Protein AF-A0A9E7N9S7-F1 (afdb_monomer)

Solvent-accessible surface area (backbone atoms only — not comparable to full-atom values): 9234 Å² total; per-residue (Å²): 112,70,67,61,50,53,52,50,51,51,52,11,47,50,56,45,60,72,44,44,64,61,31,34,52,53,43,49,75,74,48,94,52,91,53,61,50,47,42,46,52,40,37,51,33,30,47,69,69,40,44,64,61,35,38,52,52,31,37,53,50,53,54,49,51,52,51,50,51,51,53,50,57,58,58,44,54,63,50,49,62,68,35,72,80,51,56,73,72,57,32,53,52,50,53,51,53,52,50,50,51,53,50,47,47,44,64,70,45,51,52,54,49,54,54,50,53,50,33,49,46,42,59,60,54,35,72,81,56,72,65,48,70,69,56,41,52,57,47,45,78,72,27,71,68,51,45,55,43,52,55,49,30,56,54,49,52,54,49,55,60,70,70,52,75,80,76,86,128

Foldseek 3Di:
DVVVVVVLLVQLVVLLVVLLVVLLVVQLVVDPDPQSLVSSLFLVLLCLVCVVQLSVQSSVLSVVVVVVVVVVVVVVVVVCVVLVVDDPVVSVVSVVVVVVVVVCCCVVPSVVVSSCSSSVSSVVSSVVDGRDPVSSVVCVVPDPVSVVSVVVSVVVVVVVVVPDPDPDD

Sequence (169 aa):
MLEQFVELLGRALALAATYIDEAIVAHLFVTEEDNRWQAAGDGLVLYAKTWKSVLGSTLLIVVGMYAVTAALLLALTPLAGAFGGLSTTVEFAGWLVVGAIVLTIYTGLLKPWVKTAVITTFLLESRNHSPDAKTRARIEARSEKFRELLGRVDAEDETKARDRPAAPA

Mean predicted aligned error: 5.52 Å

Structure (mmCIF, N/CA/C/O backbone):
data_AF-A0A9E7N9S7-F1
#
_entry.id   AF-A0A9E7N9S7-F1
#
loop_
_atom_site.group_PDB
_atom_site.id
_atom_site.type_symbol
_atom_site.label_atom_id
_atom_site.label_alt_id
_atom_site.label_comp_id
_atom_site.label_asym_id
_atom_site.label_entity_id
_atom_site.label_seq_id
_atom_site.pdbx_PDB_ins_code
_atom_site.Cartn_x
_atom_site.Cartn_y
_atom_site.Cartn_z
_atom_site.occupancy
_atom_site.B_iso_or_equiv
_atom_site.auth_seq_id
_atom_site.auth_comp_id
_atom_site.auth_asym_id
_atom_site.auth_atom_id
_atom_site.pdbx_PDB_model_num
ATOM 1 N N . MET A 1 1 ? 22.513 11.842 1.781 1.00 72.38 1 MET A N 1
ATOM 2 C CA . MET A 1 1 ? 22.157 10.546 2.408 1.00 72.38 1 MET A CA 1
ATOM 3 C C . MET A 1 1 ? 20.873 10.630 3.232 1.00 72.38 1 MET A C 1
ATOM 5 O O . MET A 1 1 ? 19.976 9.844 2.969 1.00 72.38 1 MET A O 1
ATOM 9 N N . LEU A 1 2 ? 20.730 11.579 4.169 1.00 86.94 2 LEU A N 1
ATOM 10 C CA . LEU A 1 2 ? 19.496 11.716 4.966 1.00 86.94 2 LEU A CA 1
ATOM 11 C C . LEU A 1 2 ? 18.248 12.021 4.118 1.00 86.94 2 LEU A C 1
ATOM 13 O O . LEU A 1 2 ? 17.213 11.401 4.325 1.00 86.94 2 LEU A O 1
ATOM 17 N N . GLU A 1 3 ? 18.356 12.904 3.123 1.00 89.69 3 GLU A N 1
ATOM 18 C CA . GLU A 1 3 ? 17.232 13.257 2.236 1.00 89.69 3 GLU A CA 1
ATOM 19 C C . GLU A 1 3 ? 16.689 12.050 1.456 1.00 89.69 3 GLU A C 1
ATOM 21 O O . GLU A 1 3 ? 15.486 11.814 1.443 1.00 89.69 3 GLU A O 1
ATOM 26 N N . GLN A 1 4 ? 17.577 11.226 0.890 1.00 87.06 4 GLN A N 1
ATOM 27 C CA . GLN A 1 4 ? 17.205 10.003 0.164 1.00 87.06 4 GLN A CA 1
ATOM 28 C C . GLN A 1 4 ? 16.494 8.992 1.069 1.00 87.06 4 GLN A C 1
ATOM 30 O O . GLN A 1 4 ? 15.555 8.321 0.647 1.00 87.06 4 GLN A O 1
ATOM 35 N N . PHE A 1 5 ? 16.927 8.887 2.326 1.00 88.81 5 PHE A N 1
ATOM 36 C CA . PHE A 1 5 ? 16.280 8.019 3.301 1.00 88.81 5 PHE A CA 1
ATOM 37 C C . PHE A 1 5 ? 14.879 8.523 3.670 1.00 88.81 5 PHE A C 1
ATOM 39 O O . PHE A 1 5 ? 13.938 7.735 3.722 1.00 88.81 5 PHE A O 1
ATOM 46 N N . VAL A 1 6 ? 14.720 9.833 3.875 1.00 92.19 6 VAL A N 1
ATOM 47 C CA . VAL A 1 6 ? 13.411 10.448 4.137 1.00 92.19 6 VAL A CA 1
ATOM 48 C C . VAL A 1 6 ? 12.468 10.251 2.950 1.00 92.19 6 VAL A C 1
ATOM 50 O O . VAL A 1 6 ? 11.306 9.905 3.150 1.00 92.19 6 VAL A O 1
ATOM 53 N N . GLU A 1 7 ? 12.959 10.391 1.720 1.00 91.50 7 GLU A N 1
ATOM 54 C CA . GLU A 1 7 ? 12.169 10.134 0.516 1.00 91.50 7 GLU A CA 1
ATOM 55 C C . GLU A 1 7 ? 11.740 8.663 0.415 1.00 91.50 7 GLU A C 1
ATOM 57 O O . GLU A 1 7 ? 10.575 8.364 0.142 1.00 91.50 7 GLU A O 1
ATOM 62 N N . LEU A 1 8 ? 12.663 7.734 0.680 1.00 90.31 8 LEU A N 1
ATOM 63 C CA . LEU A 1 8 ? 12.382 6.301 0.690 1.00 90.31 8 LEU A CA 1
ATOM 64 C C . LEU A 1 8 ? 11.296 5.953 1.717 1.00 90.31 8 LEU A C 1
ATOM 66 O O . LEU A 1 8 ? 10.335 5.254 1.388 1.00 90.31 8 LEU A O 1
ATOM 70 N N . LEU A 1 9 ? 11.418 6.481 2.938 1.00 91.81 9 LEU A N 1
ATOM 71 C CA . LEU A 1 9 ? 10.408 6.326 3.982 1.00 91.81 9 LEU A CA 1
ATOM 72 C C . LEU A 1 9 ? 9.066 6.935 3.572 1.00 91.81 9 LEU A C 1
ATOM 74 O O . LEU A 1 9 ? 8.031 6.308 3.781 1.00 91.81 9 LEU A O 1
ATOM 78 N N . GLY A 1 10 ? 9.072 8.121 2.962 1.00 93.06 10 GLY A N 1
ATOM 79 C CA . GLY A 1 10 ? 7.865 8.774 2.461 1.00 93.06 10 GLY A CA 1
ATOM 80 C C . GLY A 1 10 ? 7.133 7.918 1.427 1.00 93.06 10 GLY A C 1
ATOM 81 O O . GLY A 1 10 ? 5.918 7.751 1.515 1.00 93.06 10 GLY A O 1
ATOM 82 N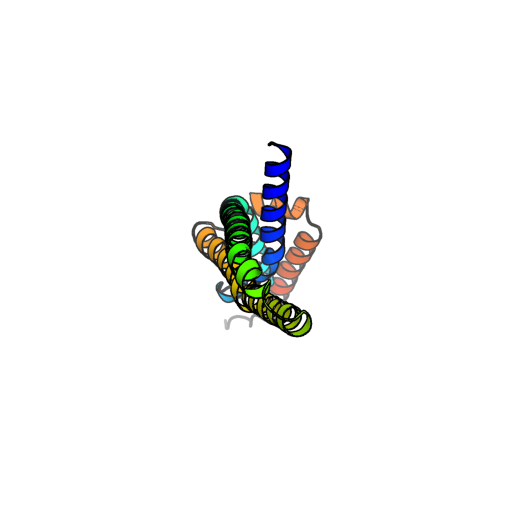 N . ARG A 1 11 ? 7.866 7.296 0.496 1.00 93.06 11 ARG A N 1
ATOM 83 C CA . ARG A 1 11 ? 7.298 6.370 -0.498 1.00 93.06 11 ARG A CA 1
ATOM 84 C C . ARG A 1 11 ? 6.753 5.096 0.144 1.00 93.06 11 ARG A C 1
ATOM 86 O O . ARG A 1 11 ? 5.660 4.667 -0.210 1.00 93.06 11 ARG A O 1
ATOM 93 N N . ALA A 1 12 ? 7.475 4.513 1.100 1.00 91.44 12 ALA A N 1
ATOM 94 C CA . ALA A 1 12 ? 7.013 3.332 1.830 1.00 91.44 12 ALA A CA 1
ATOM 95 C C . ALA A 1 12 ? 5.738 3.621 2.637 1.00 91.44 12 ALA A C 1
ATOM 97 O O . ALA A 1 12 ? 4.823 2.795 2.671 1.00 91.44 12 ALA A O 1
ATOM 98 N N . LEU A 1 13 ? 5.658 4.809 3.242 1.00 93.12 13 LEU A N 1
ATOM 99 C CA . LEU A 1 13 ? 4.486 5.270 3.976 1.00 93.12 13 LEU A CA 1
ATOM 100 C C . LEU A 1 13 ? 3.305 5.533 3.040 1.00 93.12 13 LEU A C 1
ATOM 102 O O . LEU A 1 13 ? 2.199 5.096 3.336 1.00 93.12 13 LEU A O 1
ATOM 106 N N . ALA A 1 14 ? 3.535 6.191 1.901 1.00 93.50 14 ALA A N 1
ATOM 107 C CA . ALA A 1 14 ? 2.507 6.404 0.887 1.00 93.50 14 ALA A CA 1
ATOM 108 C C . ALA A 1 14 ? 1.963 5.070 0.359 1.00 93.50 14 ALA A C 1
ATOM 110 O O . ALA A 1 14 ? 0.753 4.910 0.224 1.00 93.50 14 ALA A O 1
ATOM 111 N N . LEU A 1 15 ? 2.840 4.091 0.124 1.00 92.19 15 LEU A N 1
ATOM 112 C CA . LEU A 1 15 ? 2.451 2.759 -0.330 1.00 92.19 15 LEU A CA 1
ATOM 113 C C . LEU A 1 15 ? 1.625 2.016 0.727 1.00 92.19 15 LEU A C 1
ATOM 115 O O . LEU A 1 15 ? 0.583 1.462 0.401 1.00 92.19 15 LEU A O 1
ATOM 119 N N . ALA A 1 16 ? 2.049 2.056 1.994 1.00 91.38 16 ALA A N 1
ATOM 120 C CA . ALA A 1 16 ? 1.283 1.490 3.102 1.00 91.38 16 ALA A CA 1
ATOM 121 C C . ALA A 1 16 ? -0.086 2.169 3.237 1.00 91.38 16 ALA A C 1
ATOM 123 O O . ALA A 1 16 ? -1.086 1.486 3.407 1.00 91.38 16 ALA A O 1
ATOM 124 N N . ALA A 1 17 ? -0.135 3.500 3.134 1.00 93.19 17 ALA A N 1
ATOM 125 C CA . ALA A 1 17 ? -1.361 4.285 3.236 1.00 93.19 17 ALA A CA 1
ATOM 126 C C . ALA A 1 17 ? -2.339 4.018 2.082 1.00 93.19 17 ALA A C 1
ATOM 128 O O . ALA A 1 17 ? -3.544 3.979 2.306 1.00 93.19 17 ALA A O 1
ATOM 129 N N . THR A 1 18 ? -1.814 3.806 0.872 1.00 94.75 18 THR A N 1
ATOM 130 C CA . THR A 1 18 ? -2.608 3.550 -0.340 1.00 94.75 18 THR A CA 1
ATOM 131 C C . THR A 1 18 ? -3.433 2.275 -0.228 1.00 94.75 18 THR A C 1
ATOM 133 O O . THR A 1 18 ? -4.504 2.234 -0.809 1.00 94.75 18 THR A O 1
ATOM 136 N N . TYR A 1 19 ? -2.942 1.268 0.504 1.00 94.06 19 TYR A N 1
ATOM 137 C CA . TYR A 1 19 ? -3.597 -0.038 0.616 1.00 94.06 19 TYR A CA 1
ATOM 138 C C . TYR A 1 19 ? -4.271 -0.282 1.972 1.00 94.06 19 TYR A C 1
ATOM 140 O O . TYR A 1 19 ? -4.568 -1.426 2.320 1.00 94.06 19 TYR A O 1
ATOM 148 N N . ILE A 1 20 ? -4.474 0.771 2.776 1.00 94.62 20 ILE A N 1
ATOM 149 C CA . ILE A 1 20 ? -5.151 0.642 4.075 1.00 94.62 20 ILE A CA 1
ATOM 150 C C . ILE A 1 20 ? -6.581 0.166 3.871 1.00 94.62 20 ILE A C 1
ATOM 152 O O . ILE A 1 20 ? -7.012 -0.755 4.552 1.00 94.62 20 ILE A O 1
ATOM 156 N N . ASP A 1 21 ? -7.324 0.784 2.960 1.00 95.31 21 ASP A N 1
ATOM 157 C CA . ASP A 1 21 ? -8.727 0.460 2.728 1.00 95.31 21 ASP A CA 1
ATOM 158 C C . ASP A 1 21 ? -8.903 -0.991 2.273 1.00 95.31 21 ASP A C 1
ATOM 160 O O . ASP A 1 21 ? -9.733 -1.694 2.848 1.00 95.31 21 ASP A O 1
ATOM 164 N N . GLU A 1 22 ? -8.088 -1.500 1.343 1.00 96.75 22 GLU A N 1
ATOM 165 C CA . GLU A 1 22 ? -8.179 -2.913 0.959 1.00 96.75 22 GLU A CA 1
ATOM 166 C C . GLU A 1 22 ? -7.706 -3.860 2.062 1.00 96.75 22 GLU A C 1
ATOM 168 O O . GLU A 1 22 ? -8.239 -4.963 2.182 1.00 96.75 22 GLU A O 1
ATOM 173 N N . ALA A 1 23 ? -6.753 -3.443 2.899 1.00 96.44 23 ALA A N 1
ATOM 174 C CA . ALA A 1 23 ? -6.354 -4.206 4.075 1.00 96.44 23 ALA A CA 1
ATOM 175 C C . ALA A 1 23 ? -7.505 -4.310 5.093 1.00 96.44 23 ALA A C 1
ATOM 177 O O . ALA A 1 23 ? -7.778 -5.401 5.597 1.00 96.44 23 ALA A O 1
ATOM 178 N N . ILE A 1 24 ? -8.225 -3.211 5.343 1.00 96.50 24 ILE A N 1
ATOM 179 C CA . ILE A 1 24 ? -9.413 -3.201 6.203 1.00 96.50 24 ILE A CA 1
ATOM 180 C C . ILE A 1 24 ? -10.533 -4.038 5.580 1.00 96.50 24 ILE A C 1
ATOM 182 O O . ILE A 1 24 ? -11.072 -4.908 6.253 1.00 96.50 24 ILE A O 1
ATOM 186 N N . VAL A 1 25 ? -10.837 -3.875 4.290 1.00 96.12 25 VAL A N 1
ATOM 187 C CA . VAL A 1 25 ? -11.834 -4.706 3.592 1.00 96.12 25 VAL A CA 1
ATOM 188 C C . VAL A 1 25 ? -11.483 -6.192 3.691 1.00 96.12 25 VAL A C 1
ATOM 190 O O . VAL A 1 25 ? -12.349 -7.005 4.009 1.00 96.12 25 VAL A O 1
ATOM 193 N N . ALA A 1 26 ? -10.216 -6.560 3.491 1.00 96.44 26 ALA A N 1
ATOM 194 C CA . ALA A 1 26 ? -9.769 -7.937 3.659 1.00 96.44 26 ALA A CA 1
ATOM 195 C C . ALA A 1 26 ? -9.964 -8.437 5.100 1.00 96.44 26 ALA A C 1
ATOM 197 O O . ALA A 1 26 ? -10.369 -9.582 5.287 1.00 96.44 26 ALA A O 1
ATOM 198 N N . HIS A 1 27 ? -9.741 -7.585 6.108 1.00 96.12 27 HIS A N 1
ATOM 199 C CA . HIS A 1 27 ? -10.043 -7.903 7.505 1.00 96.12 27 HIS A CA 1
ATOM 200 C C . HIS A 1 27 ? -11.538 -8.156 7.728 1.00 96.12 27 HIS A C 1
ATOM 202 O O . HIS A 1 27 ? -11.891 -9.171 8.317 1.00 96.12 27 HIS A O 1
ATOM 208 N N . LEU A 1 28 ? -12.426 -7.314 7.187 1.00 95.25 28 LEU A N 1
ATOM 209 C CA . LEU A 1 28 ? -13.874 -7.544 7.267 1.00 95.25 28 LEU A CA 1
ATOM 210 C C . LEU A 1 28 ? -14.304 -8.886 6.649 1.00 95.25 28 LEU A C 1
ATOM 212 O O . LEU A 1 28 ? -15.278 -9.475 7.110 1.00 95.25 28 LEU A O 1
ATOM 216 N N . PHE A 1 29 ? -13.613 -9.369 5.611 1.00 94.38 29 PHE A N 1
ATOM 217 C CA . PHE A 1 29 ? -13.923 -10.664 4.997 1.00 94.38 29 PHE A CA 1
ATOM 218 C C . PHE A 1 29 ? -13.496 -11.865 5.843 1.00 94.38 29 PHE A C 1
ATOM 220 O O . PHE A 1 29 ? -14.126 -12.914 5.738 1.00 94.38 29 PHE A O 1
ATOM 227 N N . VAL A 1 30 ? -12.435 -11.738 6.643 1.00 92.69 30 VAL A N 1
ATOM 228 C CA . VAL A 1 30 ? -11.916 -12.846 7.465 1.00 92.69 30 VAL A CA 1
ATOM 229 C C . VAL A 1 30 ? -12.410 -12.816 8.911 1.00 92.69 30 VAL A C 1
ATOM 231 O O . VAL A 1 30 ? -12.281 -13.821 9.604 1.00 92.69 30 VAL A O 1
ATOM 234 N N . THR A 1 31 ? -12.953 -11.689 9.371 1.00 92.44 31 THR A N 1
ATOM 235 C CA . THR A 1 31 ? -13.497 -11.533 10.723 1.00 92.44 31 THR A CA 1
ATOM 236 C C . THR A 1 31 ? -14.986 -11.872 10.742 1.00 92.44 31 THR A C 1
ATOM 238 O O . THR A 1 31 ? -15.789 -11.269 10.027 1.00 92.44 31 THR A O 1
ATOM 241 N N . GLU A 1 32 ? -15.359 -12.813 11.606 1.00 85.50 32 GLU A N 1
ATOM 242 C CA . GLU A 1 32 ? -16.748 -13.181 11.892 1.00 85.50 32 GLU A CA 1
ATOM 243 C C . GLU A 1 32 ? -17.336 -12.250 12.964 1.00 85.50 32 GLU A C 1
ATOM 245 O O . GLU A 1 32 ? -17.616 -12.666 14.082 1.00 85.50 32 GLU A O 1
ATOM 250 N N . GLU A 1 33 ? -17.482 -10.965 12.636 1.00 85.75 33 GLU A N 1
ATOM 251 C CA . GLU A 1 33 ? -18.200 -10.005 13.480 1.00 85.75 33 GLU A CA 1
ATOM 252 C C . GLU A 1 33 ? -19.569 -9.731 12.868 1.00 85.75 33 GLU A C 1
ATOM 254 O O . GLU A 1 33 ? -19.690 -9.479 11.662 1.00 85.75 33 GLU A O 1
ATOM 259 N N . ASP A 1 34 ? -20.601 -9.758 13.704 1.00 84.75 34 ASP A N 1
ATOM 260 C CA . ASP A 1 34 ? -21.964 -9.534 13.241 1.00 84.75 34 ASP A CA 1
ATOM 261 C C . ASP A 1 34 ? -22.168 -8.054 12.874 1.00 84.75 34 ASP A C 1
ATOM 263 O O . ASP A 1 34 ? -22.830 -7.735 11.885 1.00 84.75 34 ASP A O 1
ATOM 267 N N . ASN A 1 35 ? -21.580 -7.128 13.644 1.00 92.00 35 ASN A N 1
ATOM 268 C CA . ASN A 1 35 ? -21.572 -5.696 13.336 1.00 92.00 35 ASN A CA 1
ATOM 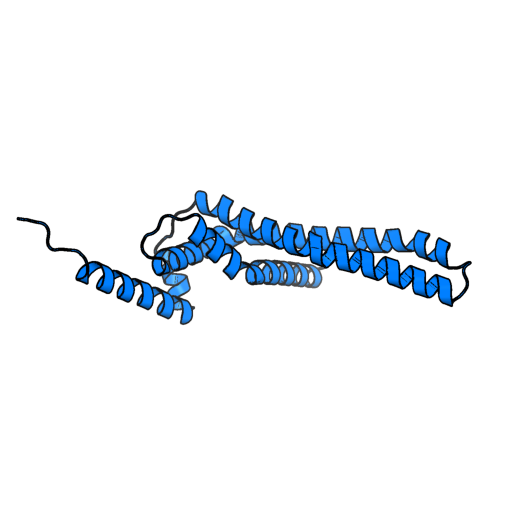269 C C . ASN A 1 35 ? -20.383 -5.340 12.425 1.00 92.00 35 ASN A C 1
ATOM 271 O O . ASN A 1 35 ? -19.216 -5.332 12.830 1.00 92.00 35 ASN A O 1
ATOM 275 N N . ARG A 1 36 ? -20.675 -4.999 11.164 1.00 92.31 36 ARG A N 1
ATOM 276 C CA . ARG A 1 36 ? -19.633 -4.698 10.167 1.00 92.31 36 ARG A CA 1
ATOM 277 C C . ARG A 1 36 ? -18.931 -3.369 10.437 1.00 92.31 36 ARG A C 1
ATOM 279 O O . ARG A 1 36 ? -17.736 -3.260 10.149 1.00 92.31 36 ARG A O 1
ATOM 286 N N . TRP A 1 37 ? -19.618 -2.378 11.013 1.00 94.31 37 TRP A N 1
ATOM 287 C CA . TRP A 1 37 ? -18.974 -1.133 11.443 1.00 94.31 37 TRP A CA 1
ATOM 288 C C . TRP A 1 37 ? -17.984 -1.391 12.577 1.00 94.31 37 TRP A C 1
ATOM 290 O O . TRP A 1 37 ? -16.898 -0.809 12.574 1.00 94.31 37 TRP A O 1
ATOM 300 N N . GLN A 1 38 ? -18.317 -2.299 13.498 1.00 95.12 38 GLN A N 1
ATOM 301 C CA . GLN A 1 38 ? -17.428 -2.670 14.595 1.00 95.12 38 GLN A CA 1
ATOM 302 C C . GLN A 1 38 ? -16.158 -3.343 14.070 1.00 95.12 38 GLN A C 1
ATOM 304 O O . GLN A 1 38 ? -15.062 -2.865 14.366 1.00 95.12 38 GLN A O 1
ATOM 309 N N . ALA A 1 39 ? -16.285 -4.347 13.195 1.00 95.44 39 ALA A N 1
ATOM 310 C CA . ALA A 1 39 ? -15.127 -4.985 12.560 1.00 95.44 39 ALA A CA 1
ATOM 311 C C . ALA A 1 39 ? -14.254 -4.002 11.767 1.00 95.44 39 ALA A C 1
ATOM 313 O O . ALA A 1 39 ? -13.027 -4.099 11.797 1.00 95.44 39 ALA A O 1
ATOM 314 N N . ALA A 1 40 ? -14.855 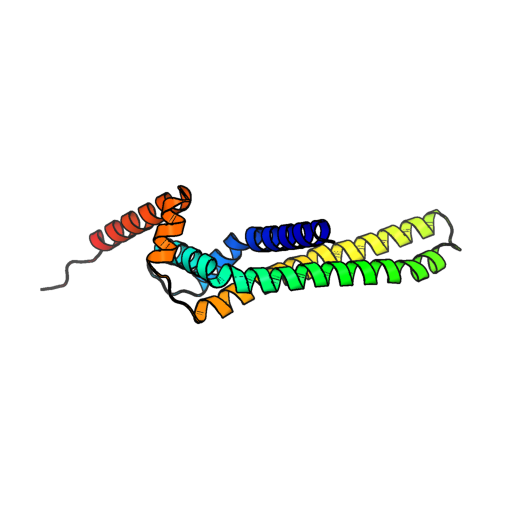-3.037 11.064 1.00 95.62 40 ALA A N 1
ATOM 315 C CA . ALA A 1 40 ? -14.097 -2.003 10.362 1.00 95.62 40 ALA A CA 1
ATOM 316 C C . ALA A 1 40 ? -13.305 -1.112 11.338 1.00 95.62 40 ALA A C 1
ATOM 318 O O . ALA A 1 40 ? -12.129 -0.816 11.104 1.00 95.62 40 ALA A O 1
ATOM 319 N N . GLY A 1 41 ? -13.940 -0.698 12.439 1.00 95.88 41 GLY A N 1
ATOM 320 C CA . GLY A 1 41 ? -13.312 0.108 13.485 1.00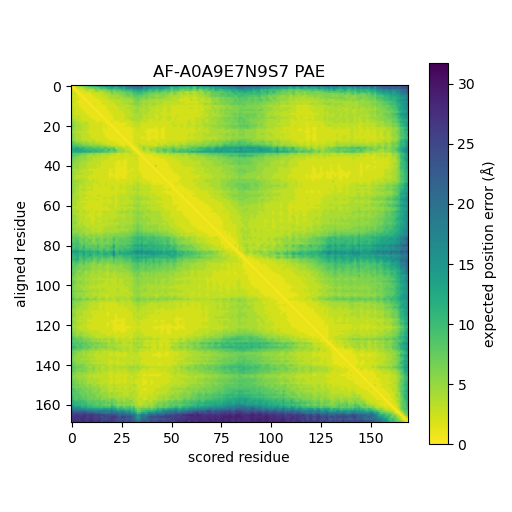 95.88 41 GLY A CA 1
ATOM 321 C C . GLY A 1 41 ? -12.156 -0.626 14.160 1.00 95.88 41 GLY A C 1
ATOM 322 O O . GLY A 1 41 ? -11.057 -0.079 14.278 1.00 95.88 41 GLY A O 1
ATOM 323 N N . ASP A 1 42 ? -12.37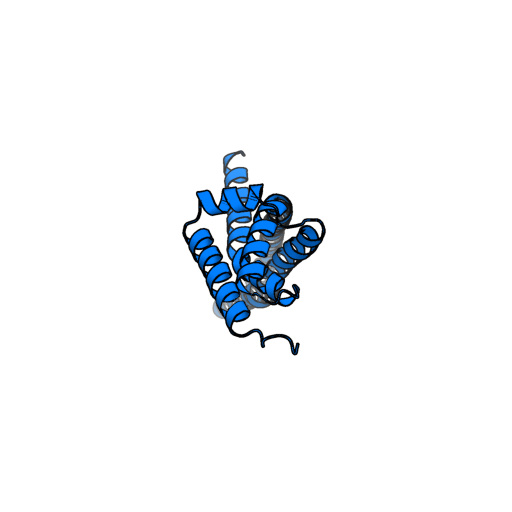8 -1.883 14.526 1.00 96.25 42 ASP A N 1
ATOM 324 C CA . ASP A 1 42 ? -11.384 -2.749 15.153 1.00 96.25 42 ASP A CA 1
ATOM 325 C C . ASP A 1 42 ? -10.228 -3.076 14.207 1.00 96.25 42 ASP A C 1
ATOM 327 O O . ASP A 1 42 ? -9.064 -3.001 14.608 1.00 96.25 42 ASP A O 1
ATOM 331 N N . GLY A 1 43 ? -10.517 -3.314 12.926 1.00 96.44 43 GLY A N 1
ATOM 332 C CA . GLY A 1 43 ? -9.506 -3.451 11.882 1.00 96.44 43 GLY A CA 1
ATOM 333 C C . GLY A 1 43 ? -8.596 -2.223 11.791 1.00 96.44 43 GLY A C 1
ATOM 334 O O . GLY A 1 43 ? -7.375 -2.363 11.702 1.00 96.44 43 GLY A O 1
ATOM 335 N N . LEU A 1 44 ? -9.156 -1.010 11.877 1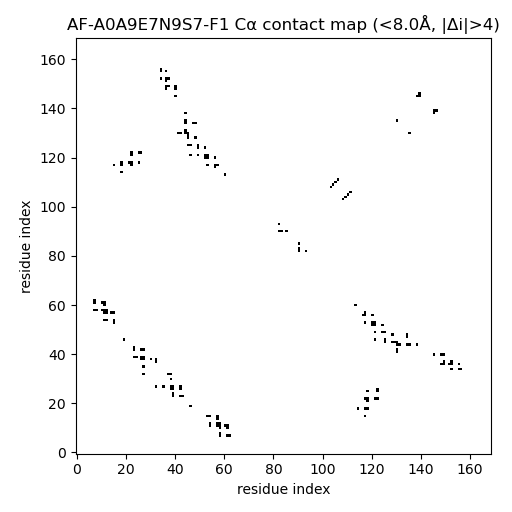.00 96.81 44 LEU A N 1
ATOM 336 C CA . LEU A 1 44 ? -8.367 0.226 11.841 1.00 96.81 44 LEU A CA 1
ATOM 337 C C . LEU A 1 44 ? -7.488 0.386 13.090 1.00 96.81 44 LEU A C 1
ATOM 339 O O . LEU A 1 44 ? -6.337 0.824 12.996 1.00 96.81 44 LEU A O 1
ATOM 343 N N . VAL A 1 45 ? -8.002 -0.007 14.259 1.00 97.25 45 VAL A N 1
ATOM 344 C CA . VAL A 1 45 ? -7.229 -0.045 15.507 1.00 97.25 45 VAL A CA 1
ATOM 345 C C . VAL A 1 45 ? -6.079 -1.045 15.393 1.00 97.25 45 VAL A C 1
ATOM 347 O O . VAL A 1 45 ? -4.946 -0.706 15.736 1.00 97.25 45 VAL A O 1
ATOM 350 N N . LEU A 1 46 ? -6.334 -2.247 14.871 1.00 97.25 46 LEU A N 1
ATOM 351 C CA . LEU A 1 46 ? -5.310 -3.263 14.633 1.00 97.25 46 LEU A CA 1
ATOM 352 C C . LEU A 1 46 ? -4.242 -2.757 13.662 1.00 97.25 46 LEU A C 1
ATOM 354 O O . LEU A 1 46 ? -3.056 -2.854 13.973 1.00 97.25 46 LEU A O 1
ATOM 358 N N . TYR A 1 47 ? -4.639 -2.125 12.556 1.00 96.25 47 TYR A N 1
ATOM 359 C CA . TYR A 1 47 ? -3.702 -1.557 11.585 1.00 96.25 47 TYR A CA 1
ATOM 360 C C . TYR A 1 47 ? -2.794 -0.504 12.231 1.00 96.25 47 TYR A C 1
ATOM 362 O O . TYR A 1 47 ? -1.576 -0.495 12.037 1.00 96.25 47 TYR A O 1
ATOM 370 N N . ALA A 1 48 ? -3.365 0.353 13.082 1.00 95.44 48 ALA A N 1
ATOM 371 C CA . ALA A 1 48 ? -2.614 1.346 13.839 1.00 95.44 48 ALA A CA 1
ATOM 372 C C . ALA A 1 48 ? -1.666 0.739 14.887 1.00 95.44 48 ALA A C 1
ATOM 374 O O . ALA A 1 48 ? -0.719 1.413 15.292 1.00 95.44 48 ALA A O 1
ATOM 375 N N . LYS A 1 49 ? -1.873 -0.507 15.332 1.00 95.75 49 LYS A N 1
ATOM 376 C CA . LYS A 1 49 ? -0.920 -1.229 16.197 1.00 95.75 49 LYS A CA 1
ATOM 377 C C . LYS A 1 49 ? 0.197 -1.871 15.387 1.00 95.75 49 LYS A C 1
ATOM 379 O O . LYS A 1 49 ? 1.358 -1.782 15.781 1.00 95.75 49 LYS A O 1
ATOM 384 N N . THR A 1 50 ? -0.138 -2.449 14.239 1.00 95.69 50 THR A N 1
ATOM 385 C CA . THR A 1 50 ? 0.787 -3.189 13.369 1.00 95.69 50 THR A CA 1
ATOM 386 C C . THR A 1 50 ? 1.492 -2.311 12.335 1.00 95.69 50 THR A C 1
ATOM 388 O O . THR A 1 50 ? 2.195 -2.821 11.462 1.00 95.69 50 THR A O 1
ATOM 391 N N . TRP A 1 51 ? 1.342 -0.985 12.422 1.00 94.56 51 TRP A N 1
ATOM 392 C CA . TRP A 1 51 ? 1.862 -0.030 11.437 1.00 94.56 51 TRP A CA 1
ATOM 393 C C . TRP A 1 51 ? 3.358 -0.190 11.154 1.00 94.56 51 TRP A C 1
ATOM 395 O O . TRP A 1 51 ? 3.788 0.021 10.025 1.00 94.56 51 TRP A O 1
ATOM 405 N N . LYS A 1 52 ? 4.160 -0.575 12.157 1.00 94.69 52 LYS A N 1
ATOM 406 C CA . LYS A 1 52 ? 5.608 -0.776 11.996 1.00 94.69 52 LYS A CA 1
ATOM 407 C C . LYS A 1 52 ? 5.919 -1.974 11.111 1.00 94.69 52 LYS A C 1
ATOM 409 O O . LYS A 1 52 ? 6.774 -1.865 10.240 1.00 94.69 52 LYS A O 1
ATOM 414 N N . SER A 1 53 ? 5.230 -3.090 11.329 1.00 93.88 53 SER A N 1
ATOM 415 C CA . SER A 1 53 ? 5.419 -4.327 10.568 1.00 93.88 53 SER A CA 1
ATOM 416 C C . SER A 1 53 ? 4.972 -4.124 9.119 1.00 93.88 53 SER A C 1
ATOM 418 O O . SER A 1 53 ? 5.710 -4.450 8.189 1.00 93.88 53 SER A O 1
ATOM 420 N N . VAL A 1 54 ? 3.831 -3.453 8.919 1.00 94.06 54 VAL A N 1
ATOM 421 C CA . VAL A 1 54 ? 3.362 -3.072 7.579 1.00 94.06 54 VAL A CA 1
ATOM 422 C C . VAL A 1 54 ? 4.351 -2.119 6.900 1.00 94.06 54 VAL A C 1
ATOM 424 O O . VAL A 1 54 ? 4.767 -2.387 5.775 1.00 94.06 54 VAL A O 1
ATOM 427 N N . LEU A 1 55 ? 4.814 -1.069 7.586 1.00 93.75 55 LEU A N 1
ATOM 428 C CA . LEU A 1 55 ? 5.793 -0.126 7.035 1.00 93.75 55 LEU A CA 1
ATOM 429 C C . LEU A 1 55 ? 7.142 -0.790 6.718 1.00 93.75 55 LEU A C 1
ATOM 431 O O . LEU A 1 55 ? 7.773 -0.461 5.720 1.00 93.75 55 LEU A O 1
ATOM 435 N N . GLY A 1 56 ? 7.592 -1.735 7.545 1.00 94.19 56 GLY A N 1
ATOM 436 C CA . GLY A 1 56 ? 8.804 -2.511 7.288 1.00 94.19 56 GLY A CA 1
ATOM 437 C C . GLY A 1 56 ? 8.686 -3.340 6.010 1.00 94.19 56 GLY A C 1
ATOM 438 O O . GLY A 1 56 ? 9.599 -3.333 5.182 1.00 94.19 56 GLY A O 1
ATOM 439 N N . SER A 1 57 ? 7.536 -3.990 5.804 1.00 93.75 57 SER A N 1
ATOM 440 C CA . SER A 1 57 ? 7.267 -4.732 4.569 1.00 93.75 57 SER A CA 1
ATOM 441 C C . SER A 1 57 ? 7.214 -3.817 3.343 1.00 93.75 57 SER A C 1
ATOM 443 O O . SER A 1 57 ? 7.841 -4.122 2.328 1.00 93.75 57 SER A O 1
ATOM 445 N N . THR A 1 58 ? 6.553 -2.656 3.430 1.00 92.69 58 THR A N 1
ATOM 446 C CA . THR A 1 58 ? 6.489 -1.718 2.302 1.00 92.69 58 THR A CA 1
ATOM 447 C C . THR A 1 58 ? 7.836 -1.092 2.006 1.00 92.69 58 THR A C 1
ATOM 449 O O . THR A 1 58 ? 8.160 -0.890 0.840 1.00 92.69 58 THR A O 1
ATOM 452 N N . LEU A 1 59 ? 8.662 -0.842 3.022 1.00 94.62 59 LEU A N 1
ATOM 453 C CA . LEU A 1 59 ? 10.027 -0.374 2.828 1.00 94.62 59 LEU A CA 1
ATOM 454 C C . LEU A 1 59 ? 10.850 -1.390 2.027 1.00 94.62 59 LEU A C 1
ATOM 456 O O . LEU A 1 59 ? 11.508 -1.009 1.058 1.00 94.62 59 LEU A O 1
ATOM 460 N N . LEU A 1 60 ? 10.763 -2.678 2.379 1.00 94.69 60 LEU A N 1
ATOM 461 C CA . LEU A 1 60 ? 11.422 -3.751 1.633 1.00 94.69 60 LEU A CA 1
ATOM 462 C C . LEU A 1 60 ? 10.920 -3.820 0.184 1.00 94.69 60 LEU A C 1
ATOM 464 O O . LEU A 1 60 ? 11.726 -3.953 -0.735 1.00 94.69 60 LEU A O 1
ATOM 468 N N . ILE A 1 61 ? 9.610 -3.669 -0.030 1.00 93.38 61 ILE A N 1
ATOM 469 C CA . ILE A 1 61 ? 9.010 -3.620 -1.369 1.00 93.38 61 ILE A CA 1
ATOM 470 C C . ILE A 1 61 ? 9.561 -2.440 -2.175 1.00 93.38 61 ILE A C 1
ATOM 472 O O . ILE A 1 61 ? 9.978 -2.633 -3.314 1.00 93.38 61 ILE A O 1
ATOM 476 N N . VAL A 1 62 ? 9.603 -1.231 -1.607 1.00 93.62 62 VAL A N 1
ATOM 477 C CA . VAL A 1 62 ? 10.109 -0.041 -2.311 1.00 93.62 62 VAL A CA 1
ATOM 478 C C . VAL A 1 62 ? 11.587 -0.210 -2.675 1.00 93.62 62 VAL A C 1
ATOM 480 O O . VAL A 1 62 ? 11.976 0.089 -3.804 1.00 93.62 62 VAL A O 1
ATOM 483 N N . VAL A 1 63 ? 12.409 -0.740 -1.765 1.00 93.75 63 VAL A N 1
ATOM 484 C CA . VAL A 1 63 ? 13.816 -1.066 -2.058 1.00 93.75 63 VAL A CA 1
ATOM 485 C C . VAL A 1 63 ? 13.914 -2.114 -3.172 1.00 93.75 63 VAL A C 1
ATOM 487 O O . VAL A 1 63 ? 14.681 -1.936 -4.119 1.00 93.75 63 VAL A O 1
ATOM 490 N N . GLY A 1 64 ? 13.096 -3.166 -3.114 1.00 93.06 64 GLY A N 1
ATOM 491 C CA . GLY A 1 64 ? 13.011 -4.186 -4.159 1.00 93.06 64 GLY A CA 1
ATOM 492 C C . GLY A 1 64 ? 12.612 -3.609 -5.519 1.00 93.06 64 GLY A C 1
ATOM 493 O O . GLY A 1 64 ? 13.209 -3.960 -6.533 1.00 93.06 64 GLY A O 1
ATOM 494 N N . MET A 1 65 ? 11.672 -2.661 -5.559 1.00 91.94 65 MET A N 1
ATOM 495 C CA . MET A 1 65 ? 11.275 -1.973 -6.791 1.00 91.94 65 MET A CA 1
ATOM 496 C C . MET A 1 65 ? 12.423 -1.163 -7.398 1.00 91.94 65 MET A C 1
ATOM 498 O O . MET A 1 65 ? 12.591 -1.175 -8.619 1.00 91.94 65 MET A O 1
ATOM 502 N N . TYR A 1 66 ? 13.239 -0.494 -6.579 1.00 92.31 66 TYR A N 1
ATOM 503 C CA . TYR A 1 66 ? 14.444 0.174 -7.075 1.00 92.31 66 TYR A CA 1
ATOM 504 C C . TYR A 1 66 ? 15.457 -0.820 -7.637 1.00 92.31 66 TYR A C 1
ATOM 506 O O . TYR A 1 66 ? 16.013 -0.569 -8.704 1.00 92.31 66 TYR A O 1
ATOM 514 N N . ALA A 1 67 ? 15.658 -1.961 -6.972 1.00 94.38 67 ALA A N 1
ATOM 515 C CA . ALA A 1 67 ? 16.546 -3.012 -7.461 1.00 94.38 67 ALA A CA 1
ATOM 516 C C . ALA A 1 67 ? 16.065 -3.584 -8.807 1.00 94.38 67 ALA A C 1
ATOM 518 O O . ALA A 1 67 ? 16.854 -3.696 -9.741 1.00 94.38 67 ALA A O 1
ATOM 519 N N . VAL A 1 68 ? 14.765 -3.867 -8.943 1.00 92.50 68 VAL A N 1
ATOM 520 C CA . VAL A 1 68 ? 14.153 -4.315 -10.207 1.00 92.50 68 VAL A CA 1
ATOM 521 C C . VAL A 1 68 ? 14.287 -3.250 -11.293 1.00 92.50 68 VAL A C 1
ATOM 523 O O . VAL A 1 68 ? 14.641 -3.573 -12.423 1.00 92.50 68 VAL A O 1
ATOM 526 N N . THR A 1 69 ? 14.060 -1.977 -10.962 1.00 92.25 69 THR A N 1
ATOM 527 C CA . THR A 1 69 ? 14.225 -0.867 -11.913 1.00 92.25 69 THR A CA 1
ATOM 528 C C . THR A 1 69 ? 15.675 -0.755 -12.380 1.00 92.25 69 THR A C 1
ATOM 530 O O . THR A 1 69 ? 15.923 -0.640 -13.576 1.00 92.25 69 THR A O 1
ATOM 533 N N . ALA A 1 70 ? 16.646 -0.850 -11.468 1.00 94.44 70 ALA A N 1
ATOM 534 C CA . ALA A 1 70 ? 18.064 -0.838 -11.813 1.00 94.44 70 ALA A CA 1
ATOM 535 C C . ALA A 1 70 ? 18.444 -2.039 -12.694 1.00 94.44 70 ALA A C 1
ATOM 537 O O . ALA A 1 70 ? 19.108 -1.864 -13.713 1.00 94.44 70 ALA A O 1
ATOM 538 N N . ALA A 1 71 ? 17.974 -3.242 -12.354 1.00 94.38 71 ALA A N 1
ATOM 539 C CA . ALA A 1 71 ? 18.185 -4.440 -13.162 1.00 94.38 71 ALA A CA 1
ATOM 540 C C . ALA A 1 71 ? 17.581 -4.298 -14.568 1.00 94.38 71 ALA A C 1
ATOM 542 O O . ALA A 1 71 ? 18.223 -4.662 -15.551 1.00 94.38 71 ALA A O 1
ATOM 543 N N . LEU A 1 72 ? 16.382 -3.715 -14.676 1.00 92.69 72 LEU A N 1
ATOM 544 C CA . LEU A 1 72 ? 15.744 -3.431 -15.958 1.00 92.69 72 LEU A CA 1
ATOM 545 C C . LEU A 1 72 ? 16.583 -2.454 -16.787 1.00 92.69 72 LEU A C 1
ATOM 547 O O . LEU A 1 72 ? 16.848 -2.733 -17.950 1.00 92.69 72 LEU A O 1
ATOM 551 N N . LEU A 1 73 ? 17.053 -1.353 -16.193 1.00 92.62 73 LEU A N 1
ATOM 552 C CA . LEU A 1 73 ? 17.923 -0.389 -16.877 1.00 92.62 73 LEU A CA 1
ATOM 553 C C . LEU A 1 73 ? 19.221 -1.039 -17.374 1.00 92.62 73 LEU A C 1
ATOM 555 O O . LEU A 1 73 ? 19.637 -0.790 -18.502 1.00 92.62 73 LEU A O 1
ATOM 559 N N . LEU A 1 74 ? 19.832 -1.917 -16.575 1.00 94.44 74 LEU A N 1
ATOM 560 C CA . LEU A 1 74 ? 21.005 -2.680 -17.005 1.00 94.44 74 LEU A CA 1
ATOM 561 C C . LEU A 1 74 ? 20.676 -3.601 -18.188 1.00 94.44 74 LEU A C 1
ATOM 563 O O . LEU A 1 74 ? 21.451 -3.657 -19.143 1.00 94.44 74 LEU A O 1
ATOM 567 N N . ALA A 1 75 ? 19.515 -4.261 -18.165 1.00 91.62 75 ALA A N 1
ATOM 568 C CA . ALA A 1 75 ? 19.043 -5.122 -19.249 1.00 91.62 75 ALA A CA 1
ATOM 569 C C . ALA A 1 75 ? 18.718 -4.355 -20.545 1.00 91.62 75 ALA A C 1
ATOM 571 O O . ALA A 1 75 ? 18.784 -4.939 -21.627 1.00 91.62 75 ALA A O 1
ATOM 572 N N . LEU A 1 76 ? 18.424 -3.051 -20.470 1.00 92.44 76 LEU A N 1
ATOM 573 C CA . LEU A 1 76 ? 18.225 -2.221 -21.661 1.00 92.44 76 LEU A CA 1
ATOM 574 C C . LEU A 1 76 ? 19.522 -1.986 -22.450 1.00 92.44 76 LEU A C 1
ATOM 576 O O . LEU A 1 76 ? 19.452 -1.790 -23.659 1.00 92.44 76 LEU A O 1
ATOM 580 N N . THR A 1 77 ? 20.696 -2.047 -21.813 1.00 91.94 77 THR A N 1
ATOM 581 C CA . THR A 1 77 ? 21.998 -1.825 -22.474 1.00 91.94 77 THR A CA 1
ATOM 582 C C . THR A 1 77 ? 22.250 -2.775 -23.658 1.00 91.94 77 THR A C 1
ATOM 584 O O . THR A 1 77 ? 22.462 -2.288 -24.771 1.00 91.94 77 THR A O 1
ATOM 587 N N . PRO A 1 78 ? 22.211 -4.116 -23.494 1.00 92.31 78 PRO A N 1
ATOM 588 C CA . PRO A 1 78 ? 22.382 -5.028 -24.626 1.00 92.31 78 PRO A CA 1
ATOM 589 C C . PRO A 1 78 ? 21.239 -4.919 -25.643 1.00 92.31 78 PRO A C 1
ATOM 591 O O . PRO A 1 78 ? 21.459 -5.127 -26.834 1.00 92.31 78 PRO A O 1
ATOM 594 N N . LEU A 1 79 ? 20.034 -4.559 -25.197 1.00 90.62 79 LEU A N 1
ATOM 595 C CA . LEU A 1 79 ? 18.870 -4.411 -26.066 1.00 90.62 79 LEU A CA 1
ATOM 596 C C . LEU A 1 79 ? 19.008 -3.205 -27.005 1.00 90.62 79 LEU A C 1
ATOM 598 O O . LEU A 1 79 ? 18.730 -3.314 -28.195 1.00 90.62 79 LEU A O 1
ATOM 602 N N . ALA A 1 80 ? 19.534 -2.089 -26.495 1.00 89.69 80 ALA A N 1
ATOM 603 C CA . ALA A 1 80 ? 19.885 -0.927 -27.302 1.00 89.69 80 ALA A CA 1
ATOM 604 C C . ALA A 1 80 ? 20.970 -1.265 -28.337 1.00 89.69 80 ALA A C 1
ATOM 606 O O . ALA A 1 80 ? 20.862 -0.866 -29.494 1.00 89.69 80 ALA A O 1
ATOM 607 N N . GLY A 1 81 ? 21.974 -2.065 -27.956 1.00 90.69 81 GLY A N 1
ATOM 608 C CA . GLY A 1 81 ? 22.982 -2.573 -28.892 1.00 90.69 81 GLY A CA 1
ATOM 609 C C . GLY A 1 81 ? 22.390 -3.456 -29.996 1.00 90.69 81 GLY A C 1
ATOM 610 O O . GLY A 1 81 ? 22.781 -3.335 -31.153 1.00 90.69 81 GLY A O 1
ATOM 611 N N . ALA A 1 82 ? 21.411 -4.302 -29.660 1.00 89.56 82 ALA A N 1
ATOM 612 C CA . ALA A 1 82 ? 20.708 -5.143 -30.629 1.00 89.56 82 ALA A CA 1
ATOM 613 C C . ALA A 1 82 ? 19.853 -4.327 -31.615 1.00 89.56 82 ALA A C 1
ATOM 615 O O . ALA A 1 82 ? 19.723 -4.710 -32.777 1.00 89.56 82 ALA A O 1
ATOM 616 N N . PHE A 1 83 ? 19.281 -3.204 -31.173 1.00 91.62 83 PHE A N 1
ATOM 617 C CA . PHE A 1 83 ? 18.466 -2.339 -32.027 1.00 91.62 83 PHE A CA 1
ATOM 618 C C . PHE A 1 83 ? 19.273 -1.337 -32.857 1.00 91.62 83 PHE A C 1
ATOM 620 O O . PHE A 1 83 ? 18.831 -0.982 -33.945 1.00 91.62 83 PHE A O 1
ATOM 627 N N . GLY A 1 84 ? 20.465 -0.931 -32.411 1.00 86.38 84 GLY A N 1
ATOM 628 C CA . GLY A 1 84 ? 21.251 0.130 -33.055 1.00 86.38 84 GLY A CA 1
ATOM 629 C C . GLY A 1 84 ? 21.726 -0.152 -34.490 1.00 86.38 84 GLY A C 1
ATOM 630 O O . GLY A 1 84 ? 22.184 0.764 -35.165 1.00 86.38 84 GLY A O 1
ATOM 631 N N . GLY A 1 85 ? 21.629 -1.397 -34.971 1.00 87.38 85 GLY A N 1
ATOM 632 C CA . GLY A 1 85 ? 21.915 -1.767 -36.365 1.00 87.38 85 GLY A CA 1
ATOM 633 C C . GLY A 1 85 ? 20.680 -1.864 -37.271 1.00 87.38 85 GLY A C 1
ATOM 634 O O . GLY A 1 85 ? 20.814 -2.217 -38.442 1.00 87.38 85 GLY A O 1
ATOM 635 N N . LEU A 1 86 ? 19.480 -1.621 -36.738 1.00 93.00 86 LEU A N 1
ATOM 636 C CA . LEU A 1 86 ? 18.215 -1.767 -37.459 1.00 93.00 86 LEU A CA 1
ATOM 637 C C . LEU A 1 86 ? 17.817 -0.463 -38.163 1.00 93.00 86 LEU A C 1
ATOM 639 O O . LEU A 1 86 ? 18.355 0.610 -37.901 1.00 93.00 86 LEU A O 1
ATOM 643 N N . SER A 1 87 ? 16.843 -0.544 -39.075 1.00 95.31 87 SER A N 1
ATOM 644 C CA . SER A 1 87 ? 16.234 0.666 -39.631 1.00 95.31 87 SER A CA 1
ATOM 645 C C . SER A 1 87 ? 15.434 1.401 -38.553 1.00 95.31 87 SER A C 1
ATOM 647 O O . SER A 1 87 ? 14.843 0.771 -37.675 1.00 95.31 87 SER A O 1
ATOM 649 N N . THR A 1 88 ? 15.341 2.729 -38.657 1.00 93.50 88 THR A N 1
ATOM 650 C CA . THR A 1 88 ? 14.657 3.583 -37.669 1.00 93.50 88 THR A CA 1
ATOM 651 C C . THR A 1 88 ? 13.231 3.118 -37.357 1.00 93.50 88 THR A C 1
ATOM 653 O O . THR A 1 88 ? 12.802 3.135 -36.207 1.00 93.50 88 THR A O 1
ATOM 656 N N . THR A 1 89 ? 12.487 2.659 -38.369 1.00 94.94 89 THR A N 1
ATOM 657 C CA . THR A 1 89 ? 11.122 2.145 -38.186 1.00 94.94 89 THR A CA 1
ATOM 658 C C . THR A 1 89 ? 11.094 0.863 -37.355 1.00 94.94 89 THR A C 1
ATOM 660 O O . THR A 1 89 ? 10.230 0.708 -36.494 1.00 94.94 89 THR A O 1
ATOM 663 N N . VAL A 1 90 ? 12.031 -0.056 -37.602 1.00 93.94 90 VAL A N 1
ATOM 664 C CA . VAL A 1 90 ? 12.101 -1.342 -36.898 1.00 93.94 90 VAL A CA 1
ATOM 665 C C . VAL A 1 90 ? 12.614 -1.147 -35.473 1.00 93.94 90 VAL A C 1
ATOM 667 O O . VAL A 1 90 ? 12.058 -1.734 -34.550 1.00 93.94 90 VAL A O 1
ATOM 670 N N . GLU A 1 91 ? 13.611 -0.284 -35.275 1.00 94.06 91 GLU A N 1
ATOM 671 C CA . GLU A 1 91 ? 14.087 0.108 -33.946 1.00 94.06 91 GLU A CA 1
ATOM 672 C C . GLU A 1 91 ? 12.950 0.693 -33.096 1.00 94.06 91 GLU A C 1
ATOM 674 O O . GLU A 1 91 ? 12.713 0.242 -31.973 1.00 94.06 91 GLU A O 1
ATOM 679 N N . PHE A 1 92 ? 12.195 1.652 -33.641 1.00 94.62 92 PHE A N 1
ATOM 680 C CA . PHE A 1 92 ? 11.067 2.256 -32.934 1.00 94.62 92 PHE A CA 1
ATOM 681 C C . PHE A 1 92 ? 9.992 1.222 -32.571 1.00 94.62 92 PHE A C 1
ATOM 683 O O . PHE A 1 92 ? 9.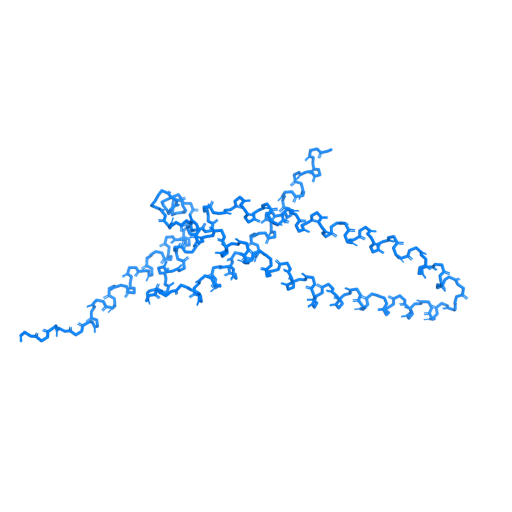515 1.192 -31.435 1.00 94.62 92 PHE A O 1
ATOM 690 N N . ALA A 1 93 ? 9.641 0.335 -33.507 1.00 95.50 93 ALA A N 1
ATOM 691 C CA . ALA A 1 93 ? 8.704 -0.754 -33.244 1.00 95.50 93 ALA A CA 1
ATOM 692 C C . ALA A 1 93 ? 9.216 -1.704 -32.144 1.00 95.50 93 ALA A C 1
ATOM 694 O O . ALA A 1 93 ? 8.442 -2.114 -31.278 1.00 95.50 93 ALA A O 1
ATOM 695 N N . GLY A 1 94 ? 10.518 -2.006 -32.129 1.00 94.19 94 GLY A N 1
ATOM 696 C CA . GLY A 1 94 ? 11.159 -2.798 -31.080 1.00 94.19 94 GLY A CA 1
ATOM 697 C C . GLY A 1 94 ? 11.003 -2.162 -29.699 1.00 94.19 94 GLY A C 1
ATOM 698 O O . GLY A 1 94 ? 10.542 -2.817 -28.763 1.00 94.19 94 GLY A O 1
ATOM 699 N N . TRP A 1 95 ? 11.292 -0.865 -29.575 1.00 94.88 95 TRP A N 1
ATOM 700 C CA . TRP A 1 95 ? 11.109 -0.128 -28.322 1.00 94.88 95 TRP A CA 1
ATOM 701 C C . TRP A 1 95 ? 9.650 -0.064 -27.861 1.00 94.88 95 TRP A C 1
ATOM 703 O O . TRP A 1 95 ? 9.391 -0.178 -26.662 1.00 94.88 95 TRP A O 1
ATOM 713 N N . LEU A 1 96 ? 8.691 0.050 -28.787 1.00 96.81 96 LEU A N 1
ATOM 714 C CA . LEU A 1 96 ? 7.266 -0.028 -28.454 1.00 96.81 96 LEU A CA 1
ATOM 715 C C . LEU A 1 96 ? 6.892 -1.383 -27.847 1.00 96.81 96 LEU A C 1
ATOM 717 O O . LEU A 1 96 ? 6.185 -1.424 -26.841 1.00 96.81 96 LEU A O 1
ATOM 721 N N . VAL A 1 97 ? 7.385 -2.485 -28.418 1.00 95.94 97 VAL A N 1
ATOM 722 C CA . VAL A 1 97 ? 7.139 -3.835 -27.887 1.00 95.94 97 VAL A CA 1
ATOM 723 C C . VAL A 1 97 ? 7.741 -3.984 -26.491 1.00 95.94 97 VAL A C 1
ATOM 725 O O . VAL A 1 97 ? 7.066 -4.457 -25.578 1.00 95.94 97 VAL A O 1
ATOM 728 N N . VAL A 1 98 ? 8.979 -3.530 -26.292 1.00 95.00 98 VAL A N 1
ATOM 729 C CA . VAL A 1 98 ? 9.642 -3.560 -24.978 1.00 95.00 98 VAL A CA 1
ATOM 730 C C . VAL A 1 98 ? 8.850 -2.752 -23.951 1.00 95.00 98 VAL A C 1
ATOM 732 O O . VAL A 1 98 ? 8.555 -3.256 -22.867 1.00 95.00 98 VAL A O 1
ATOM 735 N N . GLY A 1 99 ? 8.444 -1.529 -24.301 1.00 95.38 99 GLY A N 1
ATOM 736 C CA . GLY A 1 99 ? 7.622 -0.682 -23.440 1.00 95.38 99 GLY A CA 1
ATOM 737 C C . GLY A 1 99 ? 6.280 -1.329 -23.090 1.00 95.38 99 GLY A C 1
ATOM 738 O O . GLY A 1 99 ? 5.878 -1.313 -21.927 1.00 95.38 99 GLY A O 1
ATOM 739 N N . ALA A 1 100 ? 5.619 -1.965 -24.061 1.00 97.19 100 ALA A N 1
ATOM 740 C CA . ALA A 1 100 ? 4.364 -2.681 -23.845 1.00 97.19 100 ALA A CA 1
ATOM 741 C C . ALA A 1 100 ? 4.531 -3.880 -22.895 1.00 97.19 100 ALA A C 1
ATOM 743 O O . ALA A 1 100 ? 3.701 -4.077 -22.003 1.00 97.19 100 ALA A O 1
ATOM 744 N N . ILE A 1 101 ? 5.615 -4.650 -23.033 1.00 95.06 101 ILE A N 1
ATOM 745 C CA . ILE A 1 101 ? 5.934 -5.771 -22.136 1.00 95.06 101 ILE A CA 1
ATOM 746 C C . ILE A 1 101 ? 6.177 -5.262 -20.714 1.00 95.06 101 ILE A C 1
ATOM 748 O O . ILE A 1 101 ? 5.562 -5.761 -19.771 1.00 95.06 101 ILE A O 1
ATOM 752 N N . VAL A 1 102 ? 7.024 -4.241 -20.551 1.00 94.38 102 VAL A N 1
ATOM 753 C CA . VAL A 1 102 ? 7.321 -3.647 -19.238 1.00 94.38 102 VAL A CA 1
ATOM 754 C C . VAL A 1 102 ? 6.045 -3.125 -18.583 1.00 94.38 102 VAL A C 1
ATOM 756 O O . VAL A 1 102 ? 5.794 -3.415 -17.412 1.00 94.38 102 VAL A O 1
ATOM 759 N N . LEU A 1 103 ? 5.208 -2.406 -19.335 1.00 95.25 103 LEU A N 1
ATOM 760 C CA . LEU A 1 103 ? 3.943 -1.885 -18.830 1.00 95.25 103 LEU A CA 1
ATOM 761 C C . LEU A 1 103 ? 3.008 -3.014 -18.390 1.00 95.25 103 LEU A C 1
ATOM 763 O O . LEU A 1 103 ? 2.424 -2.925 -17.313 1.00 95.25 103 LEU A O 1
ATOM 767 N N . THR A 1 104 ? 2.903 -4.082 -19.182 1.00 96.38 104 THR A N 1
ATOM 768 C CA . THR A 1 104 ? 2.059 -5.246 -18.875 1.00 96.38 104 THR A CA 1
ATOM 769 C C . THR A 1 104 ? 2.523 -5.962 -17.610 1.00 96.38 104 THR A C 1
ATOM 771 O O . THR A 1 104 ? 1.707 -6.278 -16.748 1.00 96.38 104 THR A O 1
ATOM 774 N N . ILE A 1 105 ? 3.831 -6.173 -17.446 1.00 93.69 105 ILE A N 1
ATOM 775 C CA . ILE A 1 105 ? 4.392 -6.771 -16.226 1.00 93.69 105 ILE A CA 1
ATOM 776 C C . ILE A 1 105 ? 4.135 -5.857 -15.021 1.00 93.69 105 ILE A C 1
ATOM 778 O O . ILE A 1 105 ? 3.729 -6.317 -13.952 1.00 93.69 105 ILE A O 1
ATOM 782 N N . TYR A 1 106 ? 4.332 -4.549 -15.182 1.00 91.19 106 TYR A N 1
ATOM 783 C CA . TYR A 1 106 ? 4.141 -3.590 -14.102 1.00 91.19 106 TYR A CA 1
ATOM 784 C C . TYR A 1 106 ? 2.683 -3.524 -13.624 1.00 91.19 106 TYR A C 1
ATOM 786 O O . TYR A 1 106 ? 2.418 -3.586 -12.420 1.00 91.19 106 TYR A O 1
ATOM 794 N N . THR A 1 107 ? 1.725 -3.417 -14.546 1.00 94.44 107 THR A N 1
ATOM 795 C CA . THR A 1 107 ? 0.302 -3.285 -14.203 1.00 94.44 107 THR A CA 1
ATOM 796 C C . THR A 1 107 ? -0.347 -4.615 -13.846 1.00 94.44 107 THR A C 1
ATOM 798 O O . THR A 1 107 ? -1.165 -4.648 -12.929 1.00 94.44 107 THR A O 1
ATOM 801 N N . GLY A 1 108 ? 0.020 -5.693 -14.538 1.00 94.94 108 GLY A N 1
ATOM 802 C CA . GLY A 1 108 ? -0.599 -7.008 -14.396 1.00 94.94 108 GLY A CA 1
ATOM 803 C C . GLY A 1 108 ? 0.003 -7.874 -13.295 1.00 94.94 108 GLY A C 1
ATOM 804 O O . GLY A 1 108 ? -0.704 -8.715 -12.750 1.00 94.94 108 GLY A O 1
ATOM 805 N N . LEU A 1 109 ? 1.276 -7.672 -12.939 1.00 93.19 109 LEU A N 1
ATOM 806 C CA . LEU A 1 109 ? 1.962 -8.512 -11.953 1.00 93.19 109 LEU A CA 1
ATOM 807 C C . LEU A 1 109 ? 2.472 -7.714 -10.754 1.00 93.19 109 LEU A C 1
ATOM 809 O O . LEU A 1 109 ? 2.101 -8.021 -9.623 1.00 93.19 109 LEU A O 1
ATOM 813 N N . LEU A 1 110 ? 3.280 -6.673 -10.980 1.00 92.06 110 LEU A N 1
ATOM 814 C CA . LEU A 1 110 ? 3.920 -5.950 -9.874 1.00 92.06 110 LEU A CA 1
ATOM 815 C C . LEU A 1 110 ? 2.896 -5.243 -8.981 1.00 92.06 110 LEU A C 1
ATOM 817 O O . LEU A 1 110 ? 2.926 -5.425 -7.767 1.00 92.06 110 LEU A O 1
ATOM 821 N N . LYS A 1 111 ? 1.961 -4.476 -9.557 1.00 91.38 111 LYS A N 1
ATOM 822 C CA . LYS A 1 111 ? 0.931 -3.771 -8.774 1.00 91.38 111 LYS A CA 1
ATOM 823 C C . LYS A 1 111 ? 0.075 -4.718 -7.910 1.00 91.38 111 LYS A C 1
ATOM 825 O O . LYS A 1 111 ? -0.024 -4.460 -6.708 1.00 91.38 111 LYS A O 1
ATOM 830 N N . PRO A 1 112 ? -0.527 -5.798 -8.454 1.00 94.75 112 PRO A N 1
ATOM 831 C CA . PRO A 1 112 ? -1.271 -6.758 -7.640 1.00 94.75 112 PRO A CA 1
ATOM 832 C C . PRO A 1 112 ? -0.406 -7.436 -6.578 1.00 94.75 112 PRO A C 1
ATOM 834 O O . PRO A 1 112 ? -0.840 -7.553 -5.437 1.00 94.75 112 PRO A O 1
ATOM 837 N N . TRP A 1 113 ? 0.829 -7.817 -6.919 1.00 94.69 113 TRP A N 1
ATOM 838 C CA . TRP A 1 113 ? 1.743 -8.457 -5.973 1.00 94.69 113 TRP A CA 1
ATOM 839 C C . TRP A 1 113 ? 2.045 -7.565 -4.765 1.00 94.69 113 TRP A C 1
ATOM 841 O O . TRP A 1 113 ? 1.946 -8.024 -3.627 1.00 94.69 113 TRP A O 1
ATOM 851 N N . VAL A 1 114 ? 2.341 -6.280 -4.997 1.00 94.12 114 VAL A N 1
ATOM 852 C CA . VAL A 1 114 ? 2.569 -5.307 -3.919 1.00 94.12 114 VAL A CA 1
ATOM 853 C C . VAL A 1 114 ? 1.345 -5.205 -3.013 1.00 94.12 114 VAL A C 1
ATOM 855 O O . VAL A 1 114 ? 1.481 -5.309 -1.795 1.00 94.12 114 VAL A O 1
ATOM 858 N N . LYS A 1 115 ? 0.149 -5.056 -3.597 1.00 95.06 115 LYS A N 1
ATOM 859 C CA . LYS A 1 115 ? -1.108 -5.014 -2.842 1.00 95.06 115 LYS A CA 1
ATOM 860 C C . LYS A 1 115 ? -1.254 -6.254 -1.953 1.00 95.06 115 LYS A C 1
ATOM 862 O O . LYS A 1 115 ? -1.458 -6.129 -0.748 1.00 95.06 115 LYS A O 1
ATOM 867 N N . THR A 1 116 ? -1.095 -7.448 -2.523 1.00 95.94 116 THR A N 1
ATOM 868 C CA . THR A 1 116 ? -1.203 -8.713 -1.783 1.00 95.94 116 THR A CA 1
ATOM 869 C C . THR A 1 116 ? -0.183 -8.805 -0.652 1.00 95.94 116 THR A C 1
ATOM 871 O O . THR A 1 116 ? -0.543 -9.224 0.447 1.00 95.94 116 THR A O 1
ATOM 874 N N . ALA A 1 117 ? 1.066 -8.396 -0.883 1.00 95.31 117 ALA A N 1
ATOM 875 C CA . ALA A 1 117 ? 2.111 -8.427 0.136 1.00 95.31 117 ALA A CA 1
ATOM 876 C C . ALA A 1 117 ? 1.774 -7.523 1.337 1.00 95.31 117 ALA A C 1
ATOM 878 O O . ALA A 1 117 ? 1.914 -7.954 2.484 1.00 95.31 117 ALA A O 1
ATOM 879 N N . VAL A 1 118 ? 1.267 -6.309 1.091 1.00 95.44 118 VAL A N 1
ATOM 880 C CA . VAL A 1 118 ? 0.861 -5.366 2.150 1.00 95.44 118 VAL A CA 1
ATOM 881 C C . VAL A 1 118 ? -0.328 -5.899 2.946 1.00 95.44 118 VAL A C 1
ATOM 883 O O . VAL A 1 118 ? -0.253 -5.983 4.173 1.00 95.44 118 VAL A O 1
ATOM 886 N N . ILE A 1 119 ? -1.394 -6.323 2.258 1.00 96.81 119 ILE A N 1
ATOM 887 C CA . ILE A 1 119 ? -2.602 -6.868 2.896 1.00 96.81 119 ILE A CA 1
ATOM 888 C C . ILE A 1 119 ? -2.254 -8.103 3.730 1.00 96.81 119 ILE A C 1
ATOM 890 O O . ILE A 1 119 ? -2.648 -8.203 4.889 1.00 96.81 119 ILE A O 1
ATOM 894 N N . THR A 1 120 ? -1.478 -9.032 3.170 1.00 96.62 120 THR A N 1
ATOM 895 C CA . THR A 1 120 ? -1.105 -10.272 3.864 1.00 96.62 120 THR A CA 1
ATOM 896 C C . THR A 1 120 ? -0.240 -9.984 5.085 1.00 96.62 120 THR A C 1
ATOM 898 O O . THR A 1 120 ? -0.460 -10.584 6.133 1.00 96.62 120 THR A O 1
ATOM 901 N N . THR A 1 121 ? 0.697 -9.033 4.991 1.00 96.81 121 THR A N 1
ATOM 902 C CA . THR A 1 121 ? 1.507 -8.610 6.143 1.00 96.81 121 THR A CA 1
ATOM 903 C C . THR A 1 121 ? 0.622 -8.077 7.263 1.00 96.81 121 THR A C 1
ATOM 905 O O . THR A 1 121 ? 0.774 -8.488 8.411 1.00 96.81 121 THR A O 1
ATOM 908 N N . PHE A 1 122 ? -0.334 -7.203 6.937 1.00 97.06 122 PHE A N 1
ATOM 909 C CA . PHE A 1 122 ? -1.293 -6.704 7.917 1.00 97.06 122 PHE A CA 1
ATOM 910 C C . PHE A 1 122 ? -2.113 -7.839 8.542 1.00 97.06 122 PHE A C 1
ATOM 912 O O . PHE A 1 122 ? -2.157 -7.953 9.765 1.00 97.06 122 PHE A O 1
ATOM 919 N N . LEU A 1 123 ? -2.726 -8.704 7.730 1.00 96.38 123 LEU A N 1
ATOM 920 C CA . LEU A 1 123 ? -3.572 -9.787 8.231 1.00 96.38 123 LEU A CA 1
ATOM 921 C C . LEU A 1 123 ? -2.796 -10.767 9.113 1.00 96.38 123 LEU A C 1
ATOM 923 O O . LEU A 1 123 ? -3.315 -11.178 10.145 1.00 96.38 123 LEU A O 1
ATOM 927 N N . LEU A 1 124 ? -1.568 -11.131 8.744 1.00 96.25 124 LEU A N 1
ATOM 928 C CA . LEU A 1 124 ? -0.737 -12.029 9.546 1.00 96.25 124 LEU A CA 1
ATOM 929 C C . LEU A 1 124 ? -0.324 -11.390 10.870 1.00 96.25 124 LEU A C 1
ATOM 931 O O . LEU A 1 124 ? -0.463 -12.023 11.913 1.00 96.25 124 LEU A O 1
ATOM 935 N N . GLU A 1 125 ? 0.132 -10.139 10.842 1.00 95.94 125 GLU A N 1
ATOM 936 C CA . GLU A 1 125 ? 0.575 -9.455 12.055 1.00 95.94 125 GLU A CA 1
ATOM 937 C C . GLU A 1 125 ? -0.598 -9.155 12.996 1.00 95.94 125 GLU A C 1
ATOM 939 O O . GLU A 1 125 ? -0.487 -9.309 14.212 1.00 95.94 125 GLU A O 1
ATOM 944 N N . SER A 1 126 ? -1.752 -8.776 12.438 1.00 94.88 126 SER A N 1
ATOM 945 C CA . SER A 1 126 ? -2.948 -8.438 13.214 1.00 94.88 126 SER A CA 1
ATOM 946 C C . SER A 1 126 ? -3.455 -9.604 14.065 1.00 94.88 126 SER A C 1
ATOM 948 O O . SER A 1 126 ? -3.974 -9.359 15.147 1.00 94.88 126 SER A O 1
ATOM 950 N N . ARG A 1 127 ? -3.229 -10.862 13.650 1.00 92.94 127 ARG A N 1
ATOM 951 C CA . ARG A 1 127 ? -3.613 -12.066 14.417 1.00 92.94 127 ARG A CA 1
ATOM 952 C C . ARG A 1 127 ? -2.925 -12.162 15.778 1.00 92.94 127 ARG A C 1
ATOM 954 O O . ARG A 1 127 ? -3.460 -12.794 16.681 1.00 92.94 127 ARG A O 1
ATOM 961 N N . ASN A 1 128 ? -1.758 -11.540 15.930 1.00 93.12 128 ASN A N 1
ATOM 962 C CA . ASN A 1 128 ? -0.999 -11.535 17.183 1.00 93.12 128 ASN A CA 1
ATOM 963 C C . ASN A 1 128 ? -1.418 -10.392 18.122 1.00 93.12 128 ASN A C 1
ATOM 965 O O . ASN A 1 128 ? -0.806 -10.178 19.171 1.00 93.12 128 ASN A O 1
ATOM 969 N N . HIS A 1 129 ? -2.443 -9.626 17.747 1.00 93.50 129 HIS A N 1
ATOM 970 C CA . HIS A 1 129 ? -2.917 -8.473 18.489 1.00 93.50 129 HIS A CA 1
ATOM 971 C C . HIS A 1 129 ? -4.436 -8.492 18.637 1.00 93.50 129 HIS A C 1
ATOM 973 O O . HIS A 1 129 ? -5.167 -9.031 17.817 1.00 93.50 129 HIS A O 1
ATOM 979 N N . SER A 1 130 ? -4.913 -7.826 19.683 1.00 91.94 130 SER A N 1
ATOM 980 C CA . SER A 1 130 ? -6.330 -7.501 19.846 1.00 91.94 130 SER A CA 1
ATOM 981 C C . SER A 1 130 ? -6.516 -5.983 19.799 1.00 91.94 130 SER A C 1
ATOM 983 O O . SER A 1 130 ? -5.593 -5.252 20.208 1.00 91.94 130 SER A O 1
ATOM 985 N N . PRO A 1 131 ? -7.671 -5.488 19.319 1.00 91.81 131 PRO A N 1
ATOM 986 C CA . PRO A 1 131 ? -8.023 -4.076 19.421 1.00 91.81 131 PRO A CA 1
ATOM 987 C C . PRO A 1 131 ? -7.931 -3.619 20.883 1.00 91.81 131 PRO A C 1
ATOM 989 O O . PRO A 1 131 ? -8.365 -4.327 21.788 1.00 91.81 131 PRO A O 1
ATOM 992 N N . ASP A 1 132 ? -7.316 -2.460 21.141 1.00 93.69 132 ASP A N 1
ATOM 993 C CA . ASP A 1 132 ? -7.187 -1.923 22.499 1.00 93.69 132 ASP A CA 1
ATOM 994 C C . ASP A 1 132 ? -7.727 -0.495 22.610 1.00 93.69 132 ASP A C 1
ATOM 996 O O . ASP A 1 132 ? -7.629 0.312 21.680 1.00 93.69 132 ASP A O 1
ATOM 1000 N N . ALA A 1 133 ? -8.259 -0.176 23.791 1.00 93.56 133 ALA A N 1
ATOM 1001 C CA . ALA A 1 133 ? -8.904 1.103 24.066 1.00 93.56 133 ALA A CA 1
ATOM 1002 C C . ALA A 1 133 ? -7.950 2.303 23.939 1.00 93.56 133 ALA A C 1
ATOM 1004 O O . ALA A 1 133 ? -8.364 3.378 23.509 1.00 93.56 133 ALA A O 1
ATOM 1005 N N . LYS A 1 134 ? -6.661 2.139 24.266 1.00 96.06 134 LYS A N 1
ATOM 1006 C CA . LYS A 1 134 ? -5.675 3.229 24.201 1.00 96.06 134 LYS A CA 1
ATOM 1007 C C . LYS A 1 134 ? -5.411 3.641 22.754 1.00 96.06 134 LYS A C 1
ATOM 1009 O O . LYS A 1 134 ? -5.329 4.834 22.457 1.00 96.06 134 LYS A O 1
ATOM 1014 N N . THR A 1 135 ? -5.263 2.671 21.857 1.00 95.50 135 THR A N 1
ATOM 1015 C CA . THR A 1 135 ? -5.076 2.929 20.427 1.00 95.50 135 THR A CA 1
ATOM 1016 C C . THR A 1 135 ? -6.354 3.491 19.813 1.00 95.50 135 THR A C 1
ATOM 1018 O O . THR A 1 135 ? -6.281 4.503 19.117 1.00 95.50 135 THR A O 1
ATOM 1021 N N . ARG A 1 136 ? -7.520 2.924 20.149 1.00 96.50 136 ARG A N 1
ATOM 1022 C CA . ARG A 1 136 ? -8.830 3.438 19.720 1.00 96.50 136 ARG A CA 1
ATOM 1023 C C . ARG A 1 136 ? -9.021 4.910 20.095 1.00 96.50 136 ARG A C 1
ATOM 1025 O O . ARG A 1 136 ? -9.218 5.732 19.204 1.00 96.50 136 ARG A O 1
ATOM 1032 N N . ALA A 1 137 ? -8.829 5.264 21.366 1.00 96.00 137 ALA A N 1
ATOM 1033 C CA . ALA A 1 137 ? -8.954 6.641 21.848 1.00 96.00 137 ALA A CA 1
ATOM 1034 C C . ALA A 1 137 ? -7.979 7.606 21.150 1.00 96.00 137 ALA A C 1
ATOM 1036 O O . ALA A 1 137 ? -8.307 8.758 20.867 1.00 96.00 137 ALA A O 1
ATOM 1037 N N . ARG A 1 138 ? -6.763 7.145 20.824 1.00 95.38 138 ARG A N 1
ATOM 1038 C CA . ARG A 1 138 ? -5.783 7.960 20.091 1.00 95.38 138 ARG A CA 1
ATOM 1039 C C . ARG A 1 138 ? -6.235 8.272 18.663 1.00 95.38 138 ARG A C 1
ATOM 1041 O O . ARG A 1 138 ? -5.971 9.379 18.194 1.00 95.38 138 ARG A O 1
ATOM 1048 N N . ILE A 1 139 ? -6.838 7.308 17.966 1.00 95.44 139 ILE A N 1
ATOM 1049 C CA . ILE A 1 139 ? -7.360 7.512 16.607 1.00 95.44 139 ILE A CA 1
ATOM 1050 C C . ILE A 1 139 ? -8.582 8.428 16.668 1.00 95.44 139 ILE A C 1
ATOM 1052 O O . ILE A 1 139 ? -8.658 9.398 15.919 1.00 95.44 139 ILE A O 1
ATOM 1056 N N . GLU A 1 140 ? -9.486 8.171 17.609 1.00 96.06 140 GLU A N 1
ATOM 1057 C CA . GLU A 1 140 ? -10.697 8.957 17.839 1.00 96.06 140 GLU A CA 1
ATOM 1058 C C . GLU A 1 140 ? -10.404 10.439 18.088 1.00 96.06 140 GLU A C 1
ATOM 1060 O O . GLU A 1 140 ? -10.996 11.309 17.449 1.00 96.06 140 GLU A O 1
ATOM 1065 N N . ALA A 1 141 ? -9.405 10.735 18.923 1.00 96.44 141 ALA A N 1
ATOM 1066 C CA . ALA A 1 141 ? -8.982 12.102 19.215 1.00 96.44 141 ALA A CA 1
ATOM 1067 C C . ALA A 1 141 ? -8.417 12.858 17.996 1.00 96.44 141 ALA A C 1
ATOM 1069 O O . ALA A 1 141 ? -8.291 14.080 18.037 1.00 96.44 141 ALA A O 1
ATOM 1070 N N . ARG A 1 142 ? -8.028 12.155 16.924 1.00 96.06 142 ARG A N 1
ATOM 1071 C CA . ARG A 1 142 ? -7.336 12.734 15.758 1.00 96.06 142 ARG A CA 1
ATOM 1072 C C . ARG A 1 142 ? -8.106 12.610 14.449 1.00 96.06 142 ARG A C 1
ATOM 1074 O O . ARG A 1 142 ? -7.720 13.247 13.475 1.00 96.06 142 ARG A O 1
ATOM 1081 N N . SER A 1 143 ? -9.158 11.798 14.405 1.00 96.12 143 SER A N 1
ATOM 1082 C CA . SER A 1 143 ? -9.902 11.502 13.185 1.00 96.12 143 SER A CA 1
ATOM 1083 C C . SER A 1 143 ? -11.397 11.680 13.406 1.00 96.12 143 SER A C 1
ATOM 1085 O O . SER A 1 143 ? -12.050 10.907 14.105 1.00 96.12 143 SER A O 1
ATOM 1087 N N . GLU A 1 144 ? -11.960 12.700 12.766 1.00 96.44 144 GLU A N 1
ATOM 1088 C CA . GLU A 1 144 ? -13.409 12.901 12.710 1.00 96.44 144 GLU A CA 1
ATOM 1089 C C . GLU A 1 144 ? -14.117 11.745 11.999 1.00 96.44 144 GLU A C 1
ATOM 1091 O O . GLU A 1 144 ? -15.146 11.275 12.469 1.00 96.44 144 GLU A O 1
ATOM 1096 N N . LYS A 1 145 ? -13.522 11.207 10.929 1.00 95.12 145 LYS A N 1
ATOM 1097 C CA . LYS A 1 145 ? -14.078 10.055 10.208 1.00 95.12 145 LYS A CA 1
ATOM 1098 C C . LYS A 1 145 ? -14.108 8.783 11.040 1.00 95.12 145 LYS A C 1
ATOM 1100 O O . LYS A 1 145 ? -15.027 7.988 10.890 1.00 95.12 145 LYS A O 1
ATOM 1105 N N . PHE A 1 146 ? -13.150 8.612 11.946 1.00 96.00 146 PHE A N 1
ATOM 1106 C CA . PHE A 1 146 ? -13.205 7.504 12.891 1.00 96.00 146 PHE A CA 1
ATOM 1107 C C . PHE A 1 146 ? -14.322 7.695 13.923 1.00 96.00 146 PHE A C 1
ATOM 1109 O O . PHE A 1 146 ? -15.045 6.746 14.197 1.00 96.00 146 PHE A O 1
ATOM 1116 N N . ARG A 1 147 ? -14.531 8.919 14.431 1.00 96.81 147 ARG A N 1
ATOM 1117 C CA . ARG A 1 147 ? -15.682 9.232 15.301 1.00 96.81 147 ARG A CA 1
ATOM 1118 C C . ARG A 1 147 ? -17.019 8.976 14.602 1.00 96.81 147 ARG A C 1
ATOM 1120 O O . ARG A 1 147 ? -17.904 8.372 15.194 1.00 96.81 147 ARG A O 1
ATOM 1127 N N . GLU A 1 148 ? -17.143 9.378 13.338 1.00 96.75 148 GLU A N 1
ATOM 1128 C CA . GLU A 1 148 ? -18.326 9.097 12.514 1.00 96.75 148 GLU A CA 1
ATOM 1129 C C . GLU A 1 148 ? -18.562 7.586 12.367 1.00 96.75 148 GLU A C 1
ATOM 1131 O O . GLU A 1 148 ? -19.692 7.124 12.496 1.00 96.75 148 GLU A O 1
ATOM 1136 N N . LEU A 1 149 ? -17.497 6.809 12.143 1.00 95.88 149 LEU A N 1
ATOM 1137 C CA . LEU A 1 149 ? -17.570 5.351 12.063 1.00 95.88 149 LEU A CA 1
ATOM 1138 C C . LEU A 1 149 ? -18.050 4.735 13.382 1.00 95.88 149 LEU A C 1
ATOM 1140 O O . LEU A 1 149 ? -18.929 3.882 13.347 1.00 95.88 149 LEU A O 1
ATOM 1144 N N . LEU A 1 150 ? -17.530 5.186 14.529 1.00 94.56 150 LEU A N 1
ATOM 1145 C CA . LEU A 1 150 ? -17.984 4.709 15.840 1.00 94.56 150 LEU A CA 1
ATOM 1146 C C . LEU A 1 150 ? -19.465 5.025 16.088 1.00 94.56 150 LEU A C 1
ATOM 1148 O O . LEU A 1 150 ? -20.185 4.160 16.566 1.00 94.56 150 LEU A O 1
ATOM 1152 N N . GLY A 1 151 ? -19.954 6.194 15.665 1.00 95.06 151 GLY A N 1
ATOM 1153 C CA . GLY A 1 151 ? -21.385 6.505 15.759 1.00 95.06 151 GLY A CA 1
ATOM 1154 C C . GLY A 1 151 ? -22.279 5.566 14.935 1.00 95.06 151 GLY A C 1
ATOM 1155 O O . GLY A 1 151 ? -23.429 5.332 15.297 1.00 95.06 151 GLY A O 1
ATOM 1156 N N . ARG A 1 152 ? -21.764 4.987 13.838 1.00 95.38 152 ARG A N 1
ATOM 1157 C CA . ARG A 1 152 ? -22.488 3.963 13.059 1.00 95.38 152 ARG A CA 1
ATOM 1158 C C . ARG A 1 152 ? -22.504 2.601 13.748 1.00 95.38 152 ARG A C 1
ATOM 1160 O O . ARG A 1 152 ? -23.464 1.862 13.553 1.00 95.38 152 ARG A O 1
ATOM 1167 N N . VAL A 1 153 ? -21.478 2.291 14.547 1.00 94.12 153 VAL A N 1
ATOM 1168 C CA . VAL A 1 153 ? -21.461 1.094 15.404 1.00 94.12 153 VAL A CA 1
ATOM 1169 C C . VAL A 1 153 ? -22.630 1.162 16.377 1.00 94.12 153 VAL A C 1
ATOM 1171 O O . VAL A 1 153 ? -23.473 0.270 16.360 1.00 94.12 153 VAL A O 1
ATOM 1174 N N . ASP A 1 154 ? -22.731 2.270 17.117 1.00 93.06 154 ASP A N 1
ATOM 1175 C CA . ASP A 1 154 ? -23.779 2.475 18.120 1.00 93.06 154 ASP A CA 1
ATOM 1176 C C . ASP A 1 154 ? -25.185 2.394 17.492 1.00 93.06 154 ASP A C 1
ATOM 1178 O O . ASP A 1 154 ? -26.075 1.727 18.016 1.00 93.06 154 ASP A O 1
ATOM 1182 N N . ALA A 1 155 ? -25.382 3.006 16.317 1.00 92.75 155 ALA A N 1
ATOM 1183 C CA . ALA A 1 155 ? -26.661 2.971 15.606 1.00 92.75 155 ALA A CA 1
ATOM 1184 C C . ALA A 1 155 ? -27.058 1.561 15.117 1.00 92.75 155 ALA A C 1
ATOM 1186 O O . ALA A 1 155 ? -28.239 1.196 15.157 1.00 92.75 155 ALA A O 1
ATOM 1187 N N . GLU A 1 156 ? -26.099 0.762 14.636 1.00 92.12 156 GLU A N 1
ATOM 1188 C CA . GLU A 1 156 ? -26.361 -0.624 14.227 1.00 92.12 156 GLU A CA 1
ATOM 1189 C C . GLU A 1 156 ? -26.675 -1.506 15.444 1.00 92.12 156 GLU A C 1
ATOM 1191 O O . GLU A 1 156 ? -27.629 -2.287 15.398 1.00 92.12 156 GLU A O 1
ATOM 1196 N N . ASP A 1 157 ? -25.953 -1.330 16.552 1.00 90.94 157 ASP A N 1
ATOM 1197 C CA . ASP A 1 157 ? -26.190 -2.071 17.793 1.00 90.94 157 ASP A CA 1
ATOM 1198 C C . ASP A 1 157 ? -27.574 -1.769 18.385 1.00 90.94 157 ASP A C 1
ATOM 1200 O O . ASP A 1 157 ? -28.295 -2.689 18.783 1.00 90.94 157 ASP A O 1
ATOM 1204 N N . GLU A 1 158 ? -28.003 -0.502 18.376 1.00 90.12 158 GLU A N 1
ATOM 1205 C CA . GLU A 1 158 ? -29.363 -0.114 18.767 1.00 90.12 158 GLU A CA 1
ATOM 1206 C C . GLU A 1 158 ? -30.430 -0.760 17.875 1.00 90.12 158 GLU A C 1
ATOM 1208 O O . GLU A 1 158 ? -31.460 -1.225 18.370 1.00 90.12 158 GLU A O 1
ATOM 1213 N N . THR A 1 159 ? -30.191 -0.808 16.562 1.00 89.62 159 THR A N 1
ATOM 1214 C CA . THR A 1 159 ? -31.115 -1.421 15.597 1.00 89.62 159 THR A CA 1
ATOM 1215 C C . THR A 1 159 ? -31.253 -2.919 15.868 1.00 89.62 159 THR A C 1
ATOM 1217 O O . THR A 1 159 ? -32.362 -3.423 16.042 1.00 89.62 159 THR A O 1
ATOM 1220 N N . LYS A 1 160 ? -30.130 -3.627 16.030 1.00 86.62 160 LYS A N 1
ATOM 1221 C CA . LYS A 1 160 ? -30.119 -5.060 16.360 1.00 86.62 160 LYS A CA 1
ATOM 1222 C C . LYS A 1 160 ? -30.747 -5.367 17.716 1.00 86.62 160 LYS A C 1
ATOM 1224 O O . LYS A 1 160 ? -31.376 -6.412 17.880 1.00 86.62 160 LYS A O 1
ATOM 1229 N N . ALA A 1 161 ? -30.580 -4.485 18.701 1.00 86.94 161 ALA A N 1
ATOM 1230 C CA . ALA A 1 161 ? -31.214 -4.636 20.006 1.00 86.94 161 ALA A CA 1
ATOM 1231 C C . ALA A 1 161 ? -32.745 -4.511 19.921 1.00 86.94 161 ALA A C 1
ATOM 1233 O O . ALA A 1 161 ? -33.444 -5.259 20.603 1.00 86.94 161 ALA A O 1
ATOM 1234 N N . ARG A 1 162 ? -33.264 -3.611 19.072 1.00 86.75 162 ARG A N 1
ATOM 1235 C CA . ARG A 1 162 ? -34.709 -3.448 18.827 1.00 86.75 162 ARG A CA 1
ATOM 1236 C C . ARG A 1 162 ? -35.326 -4.637 18.094 1.00 86.75 162 ARG A C 1
ATOM 1238 O O . ARG A 1 162 ? -36.439 -5.028 18.429 1.00 86.75 162 ARG A O 1
ATOM 1245 N N . ASP A 1 163 ? -34.602 -5.218 17.141 1.00 83.44 163 ASP A N 1
ATOM 1246 C CA . ASP A 1 163 ? -35.096 -6.321 16.306 1.00 83.44 163 ASP A CA 1
ATOM 1247 C C . ASP A 1 163 ? -34.950 -7.706 16.965 1.00 83.44 163 ASP A C 1
ATOM 1249 O O . ASP A 1 163 ? -35.417 -8.713 16.425 1.00 83.44 163 ASP A O 1
ATOM 1253 N N . ARG A 1 164 ? -34.323 -7.789 18.148 1.00 80.31 164 ARG A N 1
ATOM 1254 C CA . ARG A 1 164 ? -34.185 -9.047 18.889 1.00 80.31 164 ARG A CA 1
ATOM 1255 C C . ARG A 1 164 ? -35.562 -9.482 19.419 1.00 80.31 164 ARG A C 1
ATOM 1257 O O . ARG A 1 164 ? -36.136 -8.768 20.243 1.00 80.31 164 ARG A O 1
ATOM 1264 N N . PRO A 1 165 ? -36.100 -10.645 19.005 1.00 72.81 165 PRO A N 1
ATOM 1265 C CA . PRO A 1 165 ? -37.398 -11.101 19.485 1.00 72.81 165 PRO A CA 1
ATOM 1266 C C . PRO A 1 165 ? -37.361 -11.275 21.006 1.00 72.81 165 PRO A C 1
ATOM 1268 O O . PRO A 1 165 ? -36.384 -11.795 21.553 1.00 72.81 165 PRO A O 1
ATOM 1271 N N . ALA A 1 166 ? -38.421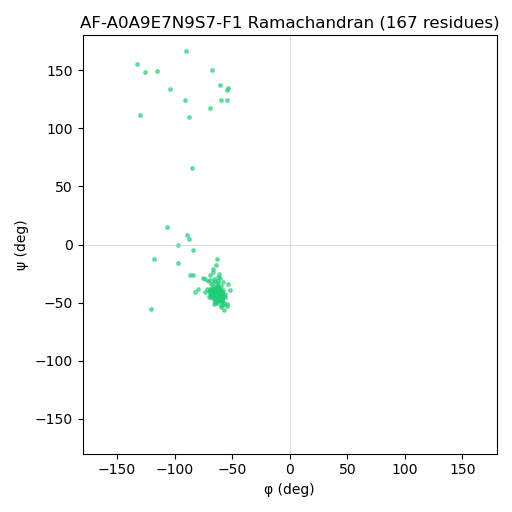 -10.833 21.691 1.00 70.06 166 ALA A N 1
ATOM 1272 C CA . ALA A 1 166 ? -38.579 -11.072 23.120 1.00 70.06 166 ALA A CA 1
ATOM 1273 C C . ALA A 1 166 ? -38.463 -12.581 23.378 1.00 70.06 166 ALA A C 1
ATOM 1275 O O . ALA A 1 166 ? -39.162 -13.373 22.740 1.00 70.06 166 ALA A O 1
ATOM 1276 N N . ALA A 1 167 ? -37.545 -12.976 24.264 1.00 66.06 167 ALA A N 1
ATOM 1277 C CA . ALA A 1 167 ? -37.362 -14.377 24.618 1.00 66.06 167 ALA A CA 1
ATOM 1278 C C . ALA A 1 167 ? -38.713 -14.960 25.078 1.00 66.0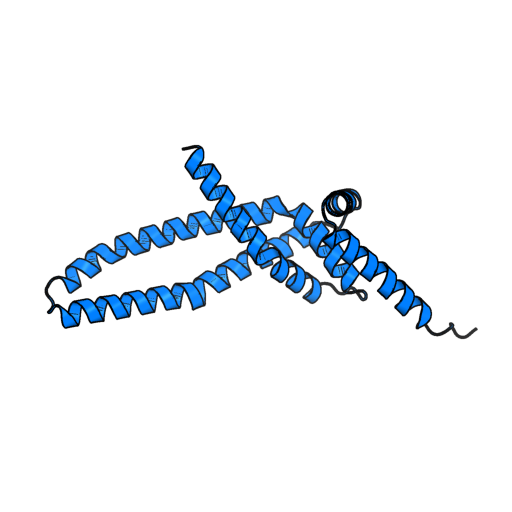6 167 ALA A C 1
ATOM 1280 O O . ALA A 1 167 ? -39.400 -14.300 25.865 1.00 66.06 167 ALA A O 1
ATOM 1281 N N . PRO A 1 168 ? -39.125 -16.146 24.591 1.00 65.31 168 PRO A N 1
ATOM 1282 C CA . PRO A 1 168 ? -40.326 -16.789 25.104 1.00 65.31 168 PRO A CA 1
ATOM 1283 C C . PRO A 1 168 ? -40.136 -17.044 26.605 1.00 65.31 168 PRO A C 1
ATOM 1285 O O . PRO A 1 168 ? -39.123 -17.619 27.009 1.00 65.31 168 PRO A O 1
ATOM 1288 N N . ALA A 1 169 ? -41.075 -16.524 27.399 1.00 63.28 169 ALA A N 1
ATOM 1289 C CA . ALA A 1 169 ? -41.130 -16.671 28.852 1.00 63.28 169 ALA A CA 1
ATOM 1290 C C . ALA A 1 169 ? -41.466 -18.107 29.274 1.00 63.28 169 ALA A C 1
ATOM 1292 O O . ALA A 1 169 ? -42.203 -18.785 28.520 1.00 63.28 169 ALA A O 1
#

Organism: NCBI:txid2953753

pLDDT: mean 92.64, std 5.53, range [63.28, 97.25]

Secondary structure (DSSP, 8-state):
-HHHHHHHHHHHHHHHHHTHHHHHHHHHHH---S-HHHHHHHHHHHHHHHHHHHHHHHHHHHHHHHHHHHHHHHHHHHHHHHHTTS-HHHHHHHHHHHHHHHHHHIIIIIHHHHHHHHHHHHHHHHTT----HHHHHHHHTT-HHHHHHHHHHHHHHHHHHHHSPPPP-

Radius of gyration: 23.57 Å; Cα contacts (8 Å, |Δi|>4): 101; chains: 1; bounding box: 64×30×68 Å